Protein AF-A0A4Q9DY62-F1 (afdb_monomer_lite)

Sequence (91 aa):
MKIHKMKGRAWLLSELFYIAMTDKLPNDTIVVRPDMDPAWKQKIQDAFISLGQDPLGKKVIVDIFSHYGYAKSEDEKFDFTRQVLDIMEGE

Secondary structure (DSSP, 8-state):
-PPP------TTTTT------PPP---------TTS-HHHHHHHHHHHHHHHHSHHHHHHHHHHH---------GGGGHHHHHHHHHHHT-

Radius of gyration: 21.39 Å; chains: 1; bounding box: 34×67×37 Å

pLDDT: mean 87.13, std 16.69, range [35.62, 98.12]

Structure (mmCIF, N/CA/C/O backbone):
data_AF-A0A4Q9DY62-F1
#
_entry.id   AF-A0A4Q9DY62-F1
#
loop_
_atom_site.group_PDB
_atom_site.id
_atom_site.type_symbol
_atom_site.label_atom_id
_atom_site.label_alt_id
_atom_site.label_comp_id
_atom_site.label_asym_id
_atom_site.label_entity_id
_atom_site.label_seq_id
_atom_site.pdbx_PDB_ins_code
_atom_site.Cartn_x
_atom_site.Cartn_y
_atom_site.Cartn_z
_atom_site.occupancy
_atom_site.B_iso_or_equiv
_atom_site.auth_seq_id
_atom_site.auth_comp_id
_atom_site.auth_asym_id
_atom_site.auth_atom_id
_atom_site.pdbx_PDB_model_num
ATOM 1 N N . MET A 1 1 ? 10.356 55.008 14.458 1.00 35.62 1 MET A N 1
ATOM 2 C CA . MET A 1 1 ? 11.313 53.990 13.969 1.00 35.62 1 MET A CA 1
ATOM 3 C C . MET A 1 1 ? 10.618 53.175 12.883 1.00 35.62 1 MET A C 1
ATOM 5 O O . MET A 1 1 ? 9.554 52.636 13.149 1.00 35.62 1 MET A O 1
ATOM 9 N N . LYS A 1 2 ? 11.121 53.202 11.640 1.00 38.38 2 LYS A N 1
ATOM 10 C CA . LYS A 1 2 ? 10.481 52.556 10.478 1.00 38.38 2 LYS A CA 1
ATOM 11 C C . LYS A 1 2 ? 10.655 51.036 10.562 1.00 38.38 2 LYS A C 1
ATOM 13 O O . LYS A 1 2 ? 11.784 50.547 10.593 1.00 38.38 2 LYS A O 1
ATOM 18 N N . ILE A 1 3 ? 9.535 50.319 10.592 1.00 40.31 3 ILE A N 1
ATOM 19 C CA . ILE A 1 3 ? 9.484 48.858 10.671 1.00 40.31 3 ILE A CA 1
ATOM 20 C C . ILE A 1 3 ? 10.005 48.296 9.343 1.00 40.31 3 ILE A C 1
ATOM 22 O O . ILE A 1 3 ? 9.458 48.570 8.275 1.00 40.31 3 ILE A O 1
ATOM 26 N N . HIS A 1 4 ? 11.123 47.581 9.416 1.00 40.50 4 HIS A N 1
ATOM 27 C CA . HIS A 1 4 ? 11.758 46.923 8.282 1.00 40.50 4 HIS A CA 1
ATOM 28 C C . HIS A 1 4 ? 10.975 45.665 7.883 1.00 40.50 4 HIS A C 1
ATOM 30 O O . HIS A 1 4 ? 10.441 44.953 8.731 1.00 40.50 4 HIS A O 1
ATOM 36 N N . LYS A 1 5 ? 10.928 45.401 6.572 1.00 44.34 5 LYS A N 1
ATOM 37 C CA . LYS A 1 5 ? 10.317 44.224 5.939 1.00 44.34 5 LYS A CA 1
ATOM 38 C C . LYS A 1 5 ? 10.706 42.925 6.665 1.00 44.34 5 LYS A C 1
ATOM 40 O O . LYS A 1 5 ? 11.890 42.620 6.797 1.00 44.34 5 LYS A O 1
ATOM 45 N N . MET A 1 6 ? 9.701 42.160 7.094 1.00 42.22 6 MET A N 1
ATOM 46 C CA . MET A 1 6 ? 9.864 40.891 7.808 1.00 42.22 6 MET A CA 1
ATOM 47 C C . MET A 1 6 ? 10.494 39.814 6.910 1.00 42.22 6 MET A C 1
ATOM 49 O O . MET A 1 6 ? 9.875 39.353 5.952 1.00 42.22 6 MET A O 1
ATOM 53 N N . LYS A 1 7 ? 11.714 39.392 7.255 1.00 49.66 7 LYS A N 1
ATOM 54 C CA . LYS A 1 7 ? 12.307 38.113 6.843 1.00 49.66 7 LYS A CA 1
ATOM 55 C C . LYS A 1 7 ? 11.799 37.006 7.783 1.00 49.66 7 LYS A C 1
ATOM 57 O O . LYS A 1 7 ? 11.816 37.203 8.989 1.00 49.66 7 LYS A O 1
ATOM 62 N N . GLY A 1 8 ? 11.377 35.873 7.212 1.00 53.62 8 GLY A N 1
ATOM 63 C CA . GLY A 1 8 ? 11.360 34.521 7.803 1.00 53.62 8 GLY A CA 1
ATOM 64 C C . GLY A 1 8 ? 10.834 34.341 9.236 1.00 53.62 8 GLY A C 1
ATOM 65 O O . GLY A 1 8 ? 11.556 34.553 10.204 1.00 53.62 8 GLY A O 1
ATOM 66 N N . ARG A 1 9 ? 9.613 33.810 9.379 1.00 54.12 9 ARG A N 1
ATOM 67 C CA . ARG A 1 9 ? 9.015 33.397 10.666 1.00 54.12 9 ARG A CA 1
ATOM 68 C C . ARG A 1 9 ? 9.585 32.059 11.189 1.00 54.12 9 ARG A C 1
ATOM 70 O O . ARG A 1 9 ? 8.825 31.148 11.485 1.00 54.12 9 ARG A O 1
ATOM 77 N N . ALA A 1 10 ? 10.907 31.910 11.269 1.00 57.62 10 ALA A N 1
ATOM 78 C CA . ALA A 1 10 ? 11.538 30.681 11.775 1.00 57.62 10 ALA A CA 1
ATOM 79 C C . ALA A 1 10 ? 11.431 30.536 13.310 1.00 57.62 10 ALA A C 1
ATOM 81 O O . ALA A 1 10 ? 11.365 29.426 13.823 1.00 57.62 10 ALA A O 1
ATOM 82 N N . TRP A 1 11 ? 11.352 31.652 14.041 1.00 59.41 11 TRP A N 1
ATOM 83 C CA . TRP A 1 11 ? 11.286 31.678 15.511 1.00 59.41 11 TRP A CA 1
ATOM 84 C C . TRP A 1 11 ? 9.947 31.185 16.089 1.00 59.41 11 TRP A C 1
ATOM 86 O O . TRP A 1 11 ? 9.888 30.749 17.229 1.00 59.41 11 TRP A O 1
ATOM 96 N N . LEU A 1 12 ? 8.868 31.195 15.299 1.00 59.91 12 LEU A N 1
ATOM 97 C CA . LEU A 1 12 ? 7.568 30.656 15.724 1.00 59.91 12 LEU A CA 1
ATOM 98 C C . LEU A 1 12 ? 7.596 29.132 15.922 1.00 59.91 12 LEU A C 1
ATOM 100 O O . LEU A 1 12 ? 6.787 28.601 16.671 1.00 59.91 12 LEU A O 1
ATOM 104 N N . LEU A 1 13 ? 8.520 28.430 15.259 1.00 67.88 13 LEU A N 1
ATOM 105 C CA . LEU A 1 13 ? 8.683 26.982 15.398 1.00 67.88 13 LEU A CA 1
ATOM 106 C C . LEU A 1 13 ? 9.688 26.598 16.493 1.00 67.88 13 LEU A C 1
ATOM 108 O O . LEU A 1 13 ? 9.675 25.451 16.926 1.00 67.88 13 LEU A O 1
ATOM 112 N N . SER A 1 14 ? 10.539 27.521 16.967 1.00 73.81 14 SER A N 1
ATOM 113 C CA . SER A 1 14 ? 11.505 27.224 18.041 1.00 73.81 14 SER A CA 1
ATOM 114 C C . SER A 1 14 ? 10.867 27.099 19.426 1.00 73.81 14 SER A C 1
ATOM 116 O O . SER A 1 14 ? 11.520 26.619 20.345 1.00 73.81 14 SER A O 1
ATOM 118 N N . GLU A 1 15 ? 9.608 27.516 19.572 1.00 79.62 15 GLU A N 1
ATOM 119 C CA . GLU A 1 15 ? 8.827 27.386 20.810 1.00 79.62 15 GLU A CA 1
ATOM 120 C C . GLU A 1 15 ? 7.819 26.219 20.759 1.00 79.62 15 GLU A C 1
ATOM 122 O O . GLU A 1 15 ? 7.053 26.018 21.699 1.00 79.62 15 GLU A O 1
ATOM 127 N N . LEU A 1 16 ? 7.805 25.432 19.674 1.00 85.75 16 LEU A N 1
ATOM 128 C CA . LEU A 1 16 ? 6.902 24.293 19.520 1.00 85.75 16 LEU A CA 1
ATOM 129 C C . LEU A 1 16 ? 7.499 23.036 20.168 1.00 85.75 16 LEU A C 1
ATOM 131 O O . LEU A 1 16 ? 8.617 22.633 19.848 1.00 85.75 16 LEU A O 1
ATOM 135 N N . PHE A 1 17 ? 6.721 22.370 21.019 1.00 85.88 17 PHE A N 1
ATOM 136 C CA . PHE A 1 17 ? 7.059 21.063 21.581 1.00 85.88 17 PHE A CA 1
ATOM 137 C C . PHE A 1 17 ? 5.922 20.061 21.350 1.00 85.88 17 PHE A C 1
ATOM 139 O O . PHE A 1 17 ? 4.743 20.413 21.379 1.00 85.88 17 PHE A O 1
ATOM 146 N N . TYR A 1 18 ? 6.283 18.801 21.104 1.00 89.38 18 TYR A N 1
ATOM 147 C CA . TYR A 1 18 ? 5.326 17.701 20.991 1.00 89.38 18 TYR A CA 1
ATOM 148 C C . TYR A 1 18 ? 4.798 17.341 22.383 1.00 89.38 18 TYR A C 1
ATOM 150 O O . TYR A 1 18 ? 5.587 17.148 23.306 1.00 89.38 18 TYR A O 1
ATOM 158 N N . ILE A 1 19 ? 3.477 17.236 22.535 1.00 94.19 19 ILE A N 1
ATOM 159 C CA . ILE A 1 19 ? 2.846 16.825 23.802 1.00 94.19 19 ILE A CA 1
ATOM 160 C C . ILE A 1 19 ? 2.683 15.301 23.850 1.00 94.19 19 ILE A C 1
ATOM 162 O O . ILE A 1 19 ? 2.926 14.679 24.879 1.00 94.19 19 ILE A O 1
ATOM 166 N N . ALA A 1 20 ? 2.291 14.702 22.727 1.00 94.50 20 ALA A N 1
ATOM 167 C CA . ALA A 1 20 ? 2.137 13.265 22.558 1.00 94.50 20 ALA A CA 1
ATOM 168 C C . ALA A 1 20 ? 2.168 12.910 21.064 1.00 94.50 20 ALA A C 1
ATOM 170 O O . ALA A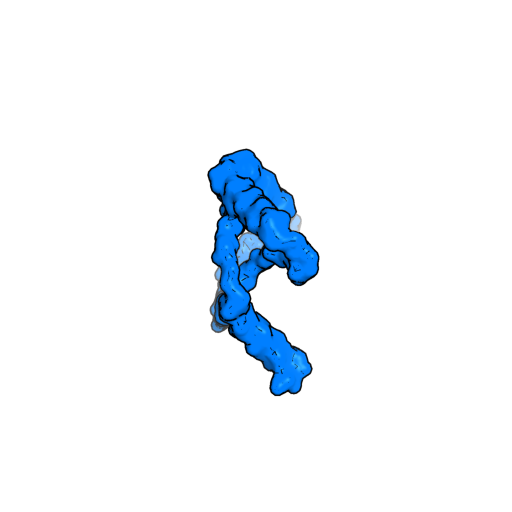 1 20 ? 1.996 13.780 20.208 1.00 94.50 20 ALA A O 1
ATOM 171 N N . MET A 1 21 ? 2.362 11.626 20.773 1.00 94.81 21 MET A N 1
ATOM 172 C CA . MET A 1 21 ? 2.194 11.033 19.447 1.00 94.81 21 MET A CA 1
ATOM 173 C C . MET A 1 21 ? 1.163 9.915 19.563 1.00 94.81 21 MET A C 1
ATOM 175 O O . MET A 1 21 ? 1.092 9.254 20.598 1.00 94.81 21 MET A O 1
ATOM 179 N N . THR A 1 22 ? 0.371 9.713 18.517 1.00 91.69 22 THR A N 1
ATOM 180 C CA . THR A 1 22 ? -0.542 8.572 18.448 1.00 91.69 22 THR A CA 1
ATOM 181 C C . THR A 1 22 ? 0.228 7.293 18.146 1.00 91.69 22 THR A C 1
ATOM 183 O O . THR A 1 22 ? 1.355 7.329 17.636 1.00 91.69 22 THR A O 1
ATOM 186 N N . ASP A 1 23 ? -0.415 6.156 18.396 1.00 92.00 23 ASP A N 1
ATOM 187 C CA . ASP A 1 23 ? 0.048 4.887 17.854 1.00 92.00 23 ASP A CA 1
ATOM 188 C C . ASP A 1 23 ? 0.070 4.923 16.321 1.00 92.00 23 ASP A C 1
ATOM 190 O O . ASP A 1 23 ? -0.615 5.721 15.667 1.00 92.00 23 ASP A O 1
ATOM 194 N N . LYS A 1 24 ? 0.915 4.072 15.737 1.00 90.94 24 LYS A N 1
ATOM 195 C CA . LYS A 1 24 ? 1.066 3.986 14.285 1.00 90.94 24 LYS A CA 1
ATOM 196 C C . LYS A 1 24 ? -0.092 3.202 13.681 1.00 90.94 24 LYS A C 1
ATOM 198 O O . LYS A 1 24 ? -0.431 2.127 14.164 1.00 90.94 24 LYS A O 1
ATOM 203 N N . LEU A 1 25 ? -0.588 3.694 12.553 1.00 91.12 25 LEU A N 1
ATOM 204 C CA . LEU A 1 25 ? -1.449 2.951 11.640 1.00 91.12 25 LEU A CA 1
ATOM 205 C C . LEU A 1 25 ? -0.677 2.627 10.353 1.00 91.12 25 LEU A C 1
ATOM 207 O O . LEU A 1 25 ? 0.296 3.325 10.033 1.00 91.12 25 LEU A O 1
ATOM 211 N N . PRO A 1 26 ? -1.066 1.569 9.619 1.00 91.12 26 PRO A N 1
ATOM 212 C CA . PRO A 1 26 ? -0.587 1.367 8.260 1.00 91.12 26 PRO A CA 1
ATOM 213 C C . PRO A 1 26 ? -0.814 2.626 7.415 1.00 91.12 26 PRO A C 1
ATOM 215 O O . PRO A 1 26 ? -1.826 3.307 7.560 1.00 91.12 26 PRO A O 1
ATOM 218 N N . ASN A 1 27 ? 0.144 2.933 6.541 1.00 91.00 27 ASN A N 1
ATOM 219 C CA . ASN A 1 27 ? -0.006 4.025 5.581 1.00 91.00 27 ASN A CA 1
ATOM 220 C C . ASN A 1 27 ? -0.956 3.617 4.435 1.00 91.00 27 ASN A C 1
ATOM 222 O O . ASN A 1 27 ? -1.416 2.473 4.385 1.00 91.00 27 ASN A O 1
ATOM 226 N N . ASP A 1 28 ? -1.198 4.538 3.503 1.00 90.56 28 ASP A N 1
ATOM 227 C CA . ASP A 1 28 ? -2.096 4.364 2.358 1.00 90.56 28 ASP A CA 1
ATOM 228 C C . ASP A 1 28 ? -1.937 3.020 1.629 1.00 90.56 28 ASP A C 1
ATOM 230 O O . ASP A 1 28 ? -0.832 2.518 1.387 1.00 90.56 28 ASP A O 1
ATOM 234 N N . THR A 1 29 ? -3.077 2.448 1.233 1.00 91.31 29 THR A N 1
ATOM 235 C CA . THR A 1 29 ? -3.152 1.168 0.523 1.00 91.31 29 THR A CA 1
ATOM 236 C C . THR A 1 29 ? -3.582 1.333 -0.924 1.00 91.31 29 THR A C 1
ATOM 238 O O . THR A 1 29 ? -4.326 2.241 -1.288 1.00 91.31 29 THR A O 1
ATOM 241 N N . ILE A 1 30 ? -3.151 0.387 -1.758 1.00 92.25 30 ILE A N 1
ATOM 242 C CA . ILE A 1 30 ? -3.748 0.157 -3.071 1.00 92.25 30 ILE A CA 1
ATOM 243 C C . ILE A 1 30 ? -4.702 -1.019 -2.923 1.00 92.25 30 ILE A C 1
ATOM 245 O O . ILE A 1 30 ? -4.272 -2.155 -2.719 1.00 92.25 30 ILE A O 1
ATOM 249 N N . VAL A 1 31 ? -5.995 -0.741 -3.046 1.00 93.25 31 VAL A N 1
ATOM 250 C CA . VAL A 1 31 ? -7.051 -1.753 -3.019 1.00 93.25 31 VAL A CA 1
ATOM 251 C C . VAL A 1 31 ? -7.658 -1.917 -4.405 1.00 93.25 31 VAL A C 1
ATOM 253 O O . VAL A 1 31 ? -7.825 -0.964 -5.165 1.00 93.25 31 VAL A O 1
ATOM 256 N N . VAL A 1 32 ? -7.980 -3.158 -4.746 1.00 95.12 32 VAL A N 1
ATOM 257 C CA . VAL A 1 32 ? -8.659 -3.524 -5.990 1.00 95.12 32 VAL A CA 1
ATOM 258 C C . VAL A 1 32 ? -10.039 -4.070 -5.663 1.00 95.12 32 VAL A C 1
ATOM 260 O O . VAL A 1 32 ? -10.298 -4.502 -4.541 1.00 95.12 32 VAL A O 1
ATOM 263 N N . ARG A 1 33 ? -10.938 -4.072 -6.649 1.00 96.69 33 ARG A N 1
ATOM 264 C CA . ARG A 1 33 ? -12.288 -4.608 -6.457 1.00 96.69 33 ARG A CA 1
ATOM 265 C C . ARG A 1 33 ? -12.258 -6.064 -5.961 1.00 96.69 33 ARG A C 1
ATOM 267 O O . ARG A 1 33 ? -11.440 -6.855 -6.449 1.00 96.69 33 ARG A O 1
ATOM 274 N N . PRO A 1 34 ? -13.180 -6.454 -5.062 1.00 94.94 34 PRO A N 1
ATOM 275 C CA . PRO A 1 34 ? -13.220 -7.811 -4.521 1.00 94.94 34 PRO A CA 1
ATOM 276 C C . PRO A 1 34 ? -13.479 -8.865 -5.605 1.00 94.94 34 PRO A C 1
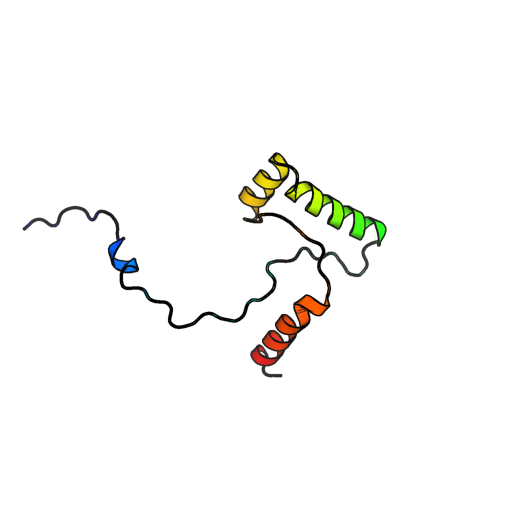ATOM 278 O O . PRO A 1 34 ? -12.897 -9.947 -5.549 1.00 94.94 34 PRO A O 1
ATOM 281 N N . ASP A 1 35 ? -14.258 -8.525 -6.633 1.00 97.25 35 ASP A N 1
ATOM 282 C CA . ASP A 1 35 ? -14.631 -9.398 -7.752 1.00 97.25 35 ASP A CA 1
ATOM 283 C C . ASP A 1 35 ? -13.642 -9.382 -8.934 1.00 97.25 35 ASP A C 1
ATOM 285 O O . ASP A 1 35 ? -13.910 -9.977 -9.975 1.00 97.25 35 ASP A O 1
ATOM 289 N N . MET A 1 36 ? -12.488 -8.720 -8.795 1.00 97.75 36 MET A N 1
ATOM 290 C CA . MET A 1 36 ? -11.451 -8.729 -9.829 1.00 97.75 36 MET A CA 1
ATOM 291 C C . MET A 1 36 ? -10.844 -10.130 -10.001 1.00 97.75 36 MET A C 1
ATOM 293 O O . MET A 1 36 ? -10.578 -10.833 -9.023 1.00 97.75 36 MET A O 1
ATOM 297 N N . ASP A 1 37 ? -10.567 -10.498 -11.253 1.00 98.06 37 ASP A N 1
ATOM 298 C CA . ASP A 1 37 ? -9.872 -11.737 -11.603 1.00 98.06 3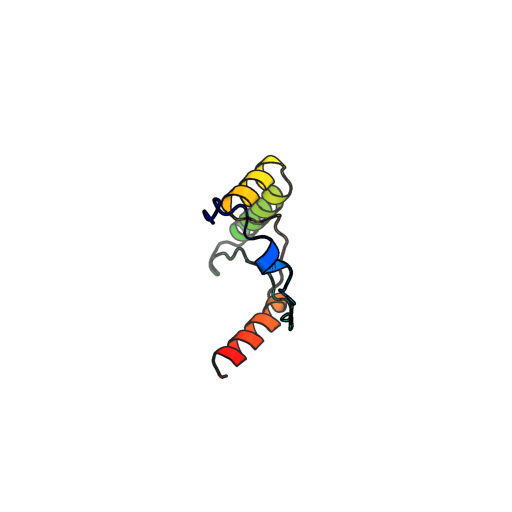7 ASP A CA 1
ATOM 299 C C . ASP A 1 37 ? -8.547 -11.890 -10.816 1.00 98.06 37 ASP A C 1
ATOM 301 O O . ASP A 1 37 ? -7.755 -10.940 -10.763 1.00 98.06 37 ASP A O 1
ATOM 305 N N . PRO A 1 38 ? -8.269 -13.064 -10.212 1.00 97.38 38 PRO A N 1
ATOM 306 C CA . PRO A 1 38 ? -7.075 -13.264 -9.392 1.00 97.38 38 PRO A CA 1
ATOM 307 C C . PRO A 1 38 ? -5.757 -12.996 -10.125 1.00 97.38 38 PRO A C 1
ATOM 309 O O . PRO A 1 38 ? -4.828 -12.448 -9.528 1.00 97.38 38 PRO A O 1
ATOM 312 N N . ALA A 1 39 ? -5.666 -13.328 -11.417 1.00 98.06 39 ALA A N 1
ATOM 313 C CA . ALA A 1 39 ? -4.452 -13.076 -12.185 1.00 98.06 39 ALA A CA 1
ATOM 314 C C . ALA A 1 39 ? -4.247 -11.573 -12.418 1.00 98.06 39 ALA A C 1
ATOM 316 O O . ALA A 1 39 ? -3.114 -11.092 -12.383 1.00 98.06 39 ALA A O 1
ATOM 317 N N . TRP A 1 40 ? -5.323 -10.806 -12.593 1.00 98.12 40 TRP A N 1
ATOM 318 C CA . TRP A 1 40 ? -5.248 -9.345 -12.639 1.00 98.12 40 TRP A CA 1
ATOM 319 C C . TRP A 1 40 ? -4.867 -8.716 -11.298 1.00 98.12 40 TRP A C 1
ATOM 321 O O . TRP A 1 40 ? -4.034 -7.807 -11.293 1.00 98.12 40 TRP A O 1
ATOM 331 N N . LYS A 1 41 ? -5.381 -9.228 -10.171 1.00 97.06 41 LYS A N 1
ATOM 332 C CA . LYS A 1 41 ? -4.955 -8.777 -8.832 1.00 97.06 41 LYS A CA 1
ATOM 333 C C . LYS A 1 41 ? -3.440 -8.930 -8.657 1.00 97.06 41 LYS A C 1
ATOM 335 O O . LYS A 1 41 ? -2.772 -7.980 -8.250 1.00 97.06 41 LYS A O 1
ATOM 340 N N . GLN A 1 42 ? -2.895 -10.088 -9.040 1.00 97.19 42 GLN A N 1
ATOM 341 C CA . GLN A 1 42 ? -1.456 -10.351 -8.962 1.00 97.19 42 GLN A CA 1
ATOM 342 C C . GLN A 1 42 ? -0.650 -9.432 -9.891 1.00 97.19 42 GLN A C 1
ATOM 344 O O . GLN A 1 42 ? 0.315 -8.817 -9.448 1.00 97.19 42 GLN A O 1
ATOM 349 N N . LYS A 1 43 ? -1.082 -9.256 -11.149 1.00 98.12 43 LYS A N 1
ATOM 350 C CA . LYS A 1 43 ? -0.409 -8.363 -12.112 1.00 98.12 43 LYS A CA 1
ATOM 351 C C . LYS A 1 43 ? -0.324 -6.919 -11.621 1.00 98.12 43 LYS A C 1
ATOM 353 O O . LYS A 1 43 ? 0.714 -6.288 -11.789 1.00 98.12 43 LYS A O 1
ATOM 358 N N . ILE A 1 44 ? -1.399 -6.393 -11.031 1.00 97.50 44 ILE A N 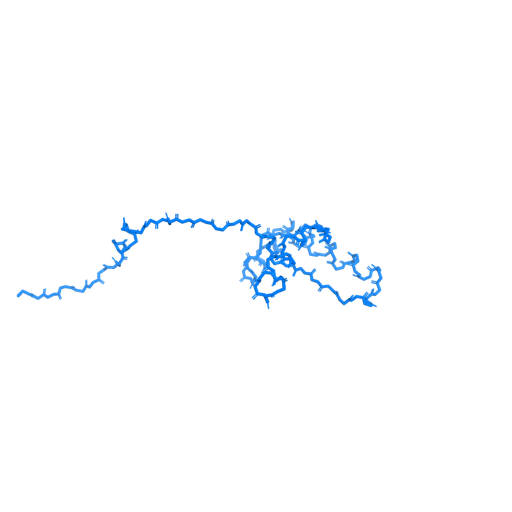1
ATOM 359 C CA . ILE A 1 44 ? -1.416 -5.029 -10.486 1.00 97.50 44 ILE A CA 1
ATOM 360 C C . ILE A 1 44 ? -0.463 -4.926 -9.293 1.00 97.50 44 ILE A C 1
ATOM 362 O O . ILE A 1 44 ? 0.351 -4.004 -9.251 1.00 97.50 44 ILE A O 1
ATOM 366 N N . GLN A 1 45 ? -0.519 -5.882 -8.359 1.00 97.00 45 GLN A N 1
ATOM 367 C CA . GLN A 1 45 ? 0.384 -5.916 -7.206 1.00 97.00 45 GLN A CA 1
ATOM 368 C C . GLN A 1 45 ? 1.854 -5.910 -7.648 1.00 97.00 45 GLN A C 1
ATOM 370 O O . GLN A 1 45 ? 2.635 -5.083 -7.176 1.00 97.00 45 GLN A O 1
ATOM 375 N N . ASP A 1 46 ? 2.217 -6.800 -8.570 1.00 97.69 46 ASP A N 1
ATOM 376 C CA . ASP A 1 46 ? 3.592 -6.922 -9.052 1.00 97.69 46 ASP A CA 1
ATOM 377 C C . ASP A 1 46 ? 4.037 -5.656 -9.792 1.00 97.69 46 ASP A C 1
ATOM 379 O O . ASP A 1 46 ? 5.135 -5.163 -9.544 1.00 97.69 46 ASP A O 1
ATOM 383 N N . ALA A 1 47 ? 3.166 -5.063 -10.619 1.00 96.94 47 ALA A N 1
ATOM 384 C CA . ALA A 1 47 ? 3.464 -3.822 -11.329 1.00 96.94 47 ALA A CA 1
ATOM 385 C C . ALA A 1 47 ? 3.813 -2.673 -10.370 1.00 96.94 47 ALA A C 1
ATOM 387 O O . ALA A 1 47 ? 4.832 -2.009 -10.567 1.00 96.94 47 ALA A O 1
ATOM 388 N N . PHE A 1 48 ? 3.020 -2.451 -9.315 1.00 96.31 48 PHE A N 1
ATOM 389 C CA . PHE A 1 48 ? 3.298 -1.395 -8.334 1.00 96.31 48 PHE A CA 1
ATOM 390 C C . PHE A 1 48 ? 4.578 -1.660 -7.536 1.00 96.31 48 PHE A C 1
ATOM 392 O O . PHE A 1 48 ? 5.373 -0.741 -7.333 1.00 96.31 48 PHE A O 1
ATOM 399 N N . ILE A 1 49 ? 4.831 -2.908 -7.133 1.00 96.88 49 ILE A N 1
ATOM 400 C CA . ILE A 1 49 ? 6.083 -3.270 -6.453 1.00 96.88 49 ILE A CA 1
ATOM 401 C C . ILE A 1 49 ? 7.286 -2.994 -7.367 1.00 96.88 49 ILE A C 1
ATOM 403 O O . ILE A 1 49 ? 8.245 -2.357 -6.929 1.00 96.88 49 ILE A O 1
ATOM 407 N N . SER A 1 50 ? 7.222 -3.394 -8.641 1.00 96.88 50 SER A N 1
ATOM 408 C CA . SER A 1 50 ? 8.282 -3.125 -9.620 1.00 96.88 50 SER A CA 1
ATOM 409 C C . SER A 1 50 ? 8.478 -1.628 -9.883 1.00 96.88 50 SER A C 1
ATOM 411 O O . SER A 1 50 ? 9.616 -1.168 -9.933 1.00 96.88 50 SER A O 1
ATOM 413 N N . LEU A 1 51 ? 7.398 -0.841 -9.970 1.00 95.69 51 LEU A N 1
ATOM 414 C CA . LEU A 1 51 ? 7.454 0.624 -10.093 1.00 95.69 51 LEU A CA 1
ATOM 415 C C . LEU A 1 51 ? 8.229 1.276 -8.940 1.00 95.69 51 LEU A C 1
ATOM 417 O O . LEU A 1 51 ? 8.983 2.216 -9.167 1.00 95.69 51 LEU A O 1
ATOM 421 N N . GLY A 1 52 ? 8.071 0.777 -7.711 1.00 95.25 52 GLY A N 1
ATOM 422 C CA . GLY A 1 52 ? 8.806 1.283 -6.547 1.00 95.25 52 GLY A CA 1
ATOM 423 C C . GLY A 1 52 ? 10.295 0.915 -6.523 1.00 95.25 52 GLY A C 1
ATOM 424 O O . GLY A 1 52 ? 11.064 1.537 -5.788 1.00 95.25 52 GLY A O 1
ATOM 425 N N . GLN A 1 53 ? 10.701 -0.086 -7.308 1.00 96.12 53 GLN A N 1
ATOM 426 C CA . GLN A 1 53 ? 12.082 -0.569 -7.413 1.00 96.12 53 GLN A CA 1
ATOM 427 C C . GLN A 1 53 ? 12.831 0.043 -8.606 1.00 96.12 53 GLN A C 1
ATOM 429 O O . GLN A 1 53 ? 14.056 0.154 -8.564 1.00 96.12 53 GLN A O 1
ATOM 434 N N . ASP A 1 54 ? 12.112 0.467 -9.647 1.00 97.25 54 ASP A N 1
ATOM 435 C CA . ASP A 1 54 ? 12.677 1.168 -10.799 1.00 97.25 54 ASP A CA 1
ATOM 436 C C . ASP A 1 54 ? 12.982 2.647 -10.472 1.00 97.25 54 ASP A C 1
ATOM 438 O O . ASP A 1 54 ? 12.111 3.339 -9.947 1.00 97.25 54 ASP A O 1
ATOM 442 N N . PRO A 1 55 ? 14.174 3.194 -10.784 1.00 97.38 55 PRO A N 1
ATOM 443 C CA . PRO A 1 55 ? 14.508 4.585 -10.464 1.00 97.38 55 PRO A CA 1
ATOM 444 C C . PRO A 1 55 ? 13.576 5.633 -11.089 1.00 97.38 55 PRO A C 1
ATOM 446 O O . PRO A 1 55 ? 13.259 6.634 -10.438 1.00 97.38 55 PRO A O 1
ATOM 449 N N . LEU A 1 56 ? 13.129 5.427 -12.334 1.00 97.00 56 LEU A N 1
ATOM 450 C CA . LEU A 1 56 ? 12.202 6.347 -12.999 1.00 97.00 56 LEU A CA 1
ATOM 451 C C . LEU A 1 56 ? 10.787 6.177 -12.441 1.00 97.00 56 LEU A C 1
ATOM 453 O O . LEU A 1 56 ? 10.136 7.174 -12.125 1.00 97.00 56 LEU A O 1
ATOM 457 N N . GLY A 1 57 ? 10.344 4.934 -12.244 1.00 96.62 57 GLY A N 1
ATOM 458 C CA . GLY A 1 57 ? 9.087 4.597 -11.580 1.00 96.62 57 GLY A CA 1
ATOM 459 C C . GLY A 1 57 ? 8.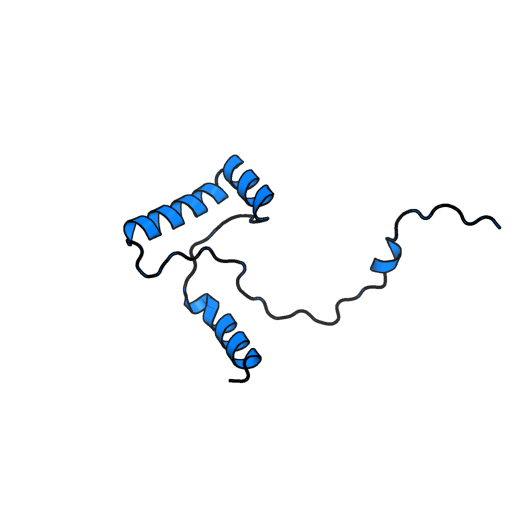989 5.219 -10.190 1.00 96.62 57 GLY A C 1
ATOM 460 O O . GLY A 1 57 ? 8.006 5.897 -9.890 1.00 96.62 57 GLY A O 1
ATOM 461 N N . LYS A 1 58 ? 10.051 5.104 -9.385 1.00 97.00 58 LYS A N 1
ATOM 462 C CA . LYS A 1 58 ? 10.160 5.704 -8.053 1.00 97.00 58 LYS A CA 1
ATOM 463 C C . LYS A 1 58 ? 10.021 7.221 -8.102 1.00 97.00 58 LYS A C 1
ATOM 465 O O . LYS A 1 58 ? 9.292 7.786 -7.293 1.00 97.00 58 LYS A O 1
ATOM 470 N N . LYS A 1 59 ? 10.675 7.884 -9.061 1.00 97.69 59 LYS A N 1
ATOM 471 C CA . LYS A 1 59 ? 10.530 9.333 -9.250 1.00 97.69 59 LYS A CA 1
ATOM 472 C C . LYS A 1 59 ? 9.072 9.708 -9.531 1.00 97.69 59 LYS A C 1
ATOM 474 O O . LYS A 1 59 ? 8.555 10.617 -8.899 1.00 97.69 59 LYS A O 1
ATOM 479 N N . VAL A 1 60 ? 8.399 8.982 -10.426 1.00 96.25 60 VAL A N 1
ATOM 480 C CA . VAL A 1 60 ? 6.991 9.236 -10.769 1.00 96.25 60 VAL A CA 1
ATOM 481 C C . VAL A 1 60 ? 6.074 9.074 -9.554 1.00 96.25 60 VAL A C 1
ATOM 483 O O . VAL A 1 60 ? 5.254 9.951 -9.293 1.00 96.25 60 VAL A O 1
ATOM 486 N N . ILE A 1 61 ? 6.205 7.988 -8.786 1.00 95.56 61 ILE A N 1
ATOM 487 C CA . ILE A 1 61 ? 5.322 7.756 -7.628 1.00 95.56 61 ILE A CA 1
ATOM 488 C C . ILE A 1 61 ? 5.600 8.722 -6.466 1.00 95.56 61 ILE A C 1
ATOM 490 O O . ILE A 1 61 ? 4.661 9.092 -5.763 1.00 95.56 61 ILE A O 1
ATOM 494 N N . VAL A 1 62 ? 6.845 9.183 -6.294 1.00 96.38 62 VAL A N 1
ATOM 495 C CA . VAL A 1 62 ? 7.181 10.235 -5.323 1.00 96.38 62 VAL A CA 1
ATOM 496 C C . VAL A 1 62 ? 6.592 11.572 -5.772 1.00 96.38 62 VAL A C 1
ATOM 498 O O . VAL A 1 62 ? 5.932 12.236 -4.981 1.00 96.38 62 VAL A O 1
ATOM 501 N N . ASP A 1 63 ? 6.776 11.948 -7.038 1.00 97.25 63 ASP A N 1
ATOM 502 C CA . ASP A 1 63 ? 6.333 13.248 -7.553 1.00 97.25 63 ASP A CA 1
ATOM 503 C C . ASP A 1 63 ? 4.802 13.390 -7.579 1.00 97.25 63 ASP A C 1
ATOM 505 O O . ASP A 1 63 ? 4.285 14.485 -7.370 1.00 97.25 63 ASP A O 1
ATOM 509 N N . ILE A 1 64 ? 4.074 12.301 -7.854 1.00 94.62 64 ILE A N 1
ATOM 510 C CA . ILE A 1 64 ? 2.610 12.328 -7.996 1.00 94.62 64 ILE A CA 1
ATOM 511 C C . ILE A 1 64 ? 1.903 12.015 -6.674 1.00 94.62 64 ILE A C 1
ATOM 513 O O . ILE A 1 64 ? 0.930 12.683 -6.331 1.00 94.62 64 ILE A O 1
ATOM 517 N N . PHE A 1 65 ? 2.372 11.004 -5.938 1.00 92.12 65 PHE A N 1
ATOM 518 C CA . PHE A 1 65 ? 1.668 10.462 -4.769 1.00 92.12 65 PHE A CA 1
ATOM 519 C C . PHE A 1 65 ? 2.443 10.623 -3.460 1.00 92.12 65 PHE A C 1
ATOM 521 O O . PHE A 1 65 ? 1.944 10.244 -2.410 1.00 92.12 65 PHE A O 1
ATOM 528 N N . SER A 1 66 ? 3.670 11.161 -3.484 1.00 94.69 66 SER A N 1
ATOM 529 C CA . SER A 1 66 ? 4.566 11.176 -2.313 1.00 94.69 66 SER A CA 1
ATOM 530 C C . SER A 1 66 ? 4.842 9.778 -1.730 1.00 94.69 66 SER A C 1
ATOM 532 O O . SER A 1 66 ? 5.239 9.642 -0.572 1.00 94.69 66 SER A O 1
ATOM 534 N N . HIS A 1 67 ? 4.662 8.726 -2.535 1.00 94.81 67 HIS A N 1
ATOM 535 C CA . HIS A 1 67 ? 4.921 7.344 -2.143 1.00 94.81 67 HIS A CA 1
ATOM 536 C C . HIS A 1 67 ? 6.373 6.965 -2.426 1.00 94.81 67 HIS A C 1
ATOM 538 O O . HIS A 1 67 ? 6.903 7.257 -3.493 1.00 94.81 67 HIS A O 1
ATOM 544 N N . TYR A 1 68 ? 7.007 6.246 -1.499 1.00 94.00 68 TYR A N 1
ATOM 545 C CA . TYR A 1 68 ? 8.418 5.846 -1.622 1.00 94.00 68 TYR A CA 1
ATOM 546 C C . TYR A 1 68 ? 8.625 4.387 -2.040 1.00 94.00 68 TYR A C 1
ATOM 548 O O . TYR A 1 68 ? 9.765 3.975 -2.274 1.00 94.00 68 TYR A O 1
ATOM 556 N N . GLY A 1 69 ? 7.544 3.614 -2.129 1.00 94.56 69 GLY A N 1
ATOM 557 C CA . GLY A 1 69 ? 7.556 2.209 -2.511 1.00 94.56 69 GLY A CA 1
ATOM 558 C C . GLY A 1 69 ? 6.292 1.490 -2.055 1.00 94.56 69 GLY A C 1
ATOM 559 O O . GLY A 1 69 ? 5.471 2.054 -1.335 1.00 94.56 69 GLY A O 1
ATOM 560 N N . TYR A 1 70 ? 6.167 0.232 -2.472 1.00 95.94 70 TYR A N 1
ATOM 561 C CA . TYR A 1 70 ? 5.020 -0.622 -2.179 1.00 95.94 70 TYR A CA 1
ATOM 562 C C . TYR A 1 70 ? 5.498 -1.992 -1.706 1.00 95.94 70 TYR A C 1
ATOM 564 O O . TYR A 1 70 ? 6.524 -2.496 -2.163 1.00 95.94 70 TYR A O 1
ATOM 572 N N . ALA A 1 71 ? 4.741 -2.599 -0.798 1.00 94.19 71 ALA A N 1
ATOM 573 C CA . ALA A 1 71 ? 5.002 -3.931 -0.271 1.00 94.19 71 ALA A CA 1
ATOM 574 C C . ALA A 1 71 ? 3.701 -4.734 -0.219 1.00 94.19 71 ALA A C 1
ATOM 576 O O . ALA A 1 71 ? 2.610 -4.163 -0.170 1.00 94.19 71 ALA A O 1
ATOM 577 N N . LYS A 1 72 ? 3.813 -6.067 -0.212 1.00 94.75 72 LYS A N 1
ATOM 578 C CA . LYS A 1 72 ? 2.651 -6.928 0.030 1.00 94.75 72 LYS A CA 1
ATOM 579 C C . LYS A 1 72 ? 2.134 -6.687 1.453 1.00 94.75 72 LYS A C 1
ATOM 581 O O . LYS A 1 72 ? 2.920 -6.623 2.402 1.00 94.75 72 LYS A O 1
ATOM 586 N N . SER A 1 73 ? 0.818 -6.556 1.582 1.00 92.19 73 SER A N 1
ATOM 587 C CA . SER A 1 73 ? 0.138 -6.444 2.870 1.00 92.19 73 SER A CA 1
ATOM 588 C C . SER A 1 73 ? -0.734 -7.666 3.123 1.00 92.19 73 SER A C 1
ATOM 590 O O . SER A 1 73 ? -1.074 -8.401 2.199 1.00 92.19 73 SER A O 1
ATOM 592 N N . GLU A 1 74 ? -1.070 -7.837 4.391 1.00 92.00 74 GLU A N 1
ATOM 593 C CA . GLU A 1 74 ? -1.995 -8.830 4.925 1.00 92.00 74 GLU A CA 1
ATOM 594 C C . GLU A 1 74 ? -3.173 -8.063 5.535 1.00 92.00 74 GLU A C 1
ATOM 596 O O . GLU A 1 74 ? -3.011 -6.891 5.900 1.00 92.00 74 GLU A O 1
ATOM 601 N N . ASP A 1 75 ? -4.348 -8.684 5.582 1.00 91.06 75 ASP A N 1
ATOM 602 C CA . ASP A 1 75 ? -5.579 -8.031 6.039 1.00 91.06 75 ASP A CA 1
ATOM 603 C C . ASP A 1 75 ? -5.532 -7.752 7.550 1.00 91.06 75 ASP A C 1
ATOM 605 O O . ASP A 1 75 ? -5.914 -6.677 8.004 1.00 91.06 75 ASP A O 1
ATOM 609 N N . GLU A 1 76 ? -4.917 -8.656 8.310 1.00 94.19 76 GLU A N 1
ATOM 610 C CA . GLU A 1 76 ? -4.754 -8.606 9.765 1.00 94.19 76 GLU A CA 1
ATOM 611 C C . GLU A 1 76 ? -3.967 -7.366 10.226 1.00 94.19 76 GLU A C 1
ATOM 613 O O . GLU A 1 76 ? -4.123 -6.880 11.346 1.00 94.19 76 GLU A O 1
ATOM 618 N N . LYS A 1 77 ? -3.146 -6.770 9.347 1.00 92.06 77 LYS A N 1
ATOM 619 C CA . LYS A 1 77 ? -2.438 -5.510 9.645 1.00 92.06 77 LYS A CA 1
ATOM 620 C C . LYS A 1 77 ? -3.391 -4.328 9.845 1.00 92.06 77 LYS A C 1
ATOM 622 O O . LYS A 1 77 ? -2.977 -3.318 10.413 1.00 92.06 77 LYS A O 1
ATOM 627 N N . PHE A 1 78 ? -4.638 -4.445 9.390 1.00 92.75 78 PHE A N 1
ATOM 628 C CA . PHE A 1 78 ? -5.678 -3.429 9.530 1.00 92.75 78 PHE A CA 1
ATOM 629 C C . PHE A 1 78 ? -6.612 -3.684 10.714 1.00 92.75 78 PHE A C 1
ATOM 631 O O . PHE A 1 78 ? -7.461 -2.837 10.978 1.00 92.75 78 PHE A O 1
ATOM 638 N N . ASP A 1 79 ? -6.435 -4.765 11.480 1.00 94.25 79 ASP A N 1
ATOM 639 C CA . ASP A 1 79 ? -7.268 -5.060 12.655 1.00 94.25 79 ASP A CA 1
ATOM 640 C C . ASP A 1 79 ? -7.268 -3.897 13.654 1.00 94.25 79 ASP A C 1
ATOM 642 O O . ASP A 1 79 ? -8.323 -3.462 14.107 1.00 94.25 79 ASP A O 1
ATOM 646 N N . PHE A 1 80 ? -6.093 -3.319 13.929 1.00 93.31 80 PHE A N 1
ATOM 647 C CA . PHE A 1 80 ? -5.982 -2.144 14.797 1.00 93.31 80 PHE A CA 1
ATOM 648 C C . PHE A 1 80 ? -6.662 -0.903 14.193 1.00 93.31 80 PHE A C 1
ATOM 650 O O . PHE A 1 80 ? -7.232 -0.097 14.918 1.00 93.31 80 PHE A O 1
ATOM 657 N N . THR A 1 81 ? -6.662 -0.767 12.862 1.00 93.06 81 THR A N 1
ATOM 658 C CA . THR A 1 81 ? -7.384 0.328 12.188 1.00 93.06 81 THR A CA 1
ATOM 659 C C . THR A 1 81 ? -8.894 0.176 12.354 1.00 93.06 81 THR A C 1
ATOM 661 O O . THR A 1 81 ? -9.566 1.168 12.615 1.00 93.06 81 THR A O 1
ATOM 664 N N . ARG A 1 82 ? -9.421 -1.054 12.259 1.00 94.25 82 ARG A N 1
ATOM 665 C CA . ARG A 1 82 ? -10.845 -1.340 12.495 1.00 94.25 82 ARG A CA 1
ATOM 666 C C . ARG A 1 82 ? -11.233 -1.076 13.949 1.00 94.25 82 ARG A C 1
ATOM 668 O O . ARG A 1 82 ? -12.179 -0.349 14.174 1.00 94.25 82 ARG A O 1
ATOM 675 N N . GLN A 1 83 ? -10.426 -1.516 14.917 1.00 94.31 83 GLN A N 1
ATOM 676 C CA . GLN A 1 83 ? -10.671 -1.217 16.338 1.00 94.31 83 GLN A CA 1
ATOM 677 C C . GLN A 1 83 ? -10.737 0.291 16.621 1.00 94.31 83 GLN A C 1
ATOM 679 O O . GLN A 1 83 ? -11.589 0.746 17.377 1.00 94.31 83 GLN A O 1
ATOM 684 N N . VAL A 1 84 ? -9.835 1.080 16.026 1.00 93.06 84 VAL A N 1
ATOM 685 C CA . VAL A 1 84 ? -9.871 2.544 16.155 1.00 93.06 84 VAL A CA 1
ATOM 686 C C . VAL A 1 84 ? -11.136 3.122 15.514 1.00 93.06 84 VAL A C 1
ATOM 688 O O . VAL A 1 84 ? -11.713 4.047 16.079 1.00 93.06 84 VAL A O 1
ATOM 691 N N . LEU A 1 85 ? -11.573 2.584 14.371 1.00 93.00 85 LEU A N 1
ATOM 692 C CA . LEU A 1 85 ? -12.811 3.001 13.714 1.00 93.00 85 LEU A CA 1
ATOM 693 C C . LEU A 1 85 ? -14.038 2.709 14.589 1.00 93.00 85 LEU A C 1
ATOM 695 O O . LEU A 1 85 ? -14.819 3.627 14.805 1.00 93.00 85 LEU A O 1
ATOM 699 N N . ASP A 1 86 ? -14.141 1.508 15.162 1.00 95.50 86 ASP A N 1
ATOM 700 C CA . ASP A 1 86 ? -15.238 1.115 16.060 1.00 95.50 86 ASP A CA 1
ATOM 701 C C . ASP A 1 86 ? -15.340 2.101 17.245 1.00 95.50 86 ASP A C 1
ATOM 703 O O . ASP A 1 86 ? -16.382 2.716 17.480 1.00 95.50 86 ASP A O 1
ATOM 707 N N . ILE A 1 87 ? -14.201 2.394 17.897 1.00 92.88 87 ILE A N 1
ATOM 708 C CA . ILE A 1 87 ? -14.117 3.380 18.992 1.00 92.88 87 ILE A CA 1
ATOM 709 C C . ILE A 1 87 ? -14.569 4.778 18.535 1.00 92.88 87 ILE A C 1
ATOM 711 O O . ILE A 1 87 ? -15.206 5.508 19.299 1.00 92.88 87 ILE A O 1
ATOM 715 N N . MET A 1 88 ? -14.202 5.190 17.317 1.00 91.44 88 MET A N 1
ATOM 716 C CA . MET A 1 88 ? -14.566 6.499 16.763 1.00 91.44 88 MET A CA 1
ATOM 717 C C . MET A 1 88 ? -16.048 6.591 16.388 1.00 91.44 88 MET A C 1
ATOM 719 O O . MET A 1 88 ? -16.635 7.667 16.522 1.00 91.44 88 MET A O 1
ATOM 723 N N . GLU A 1 89 ? -16.640 5.495 15.921 1.00 94.12 89 GLU A N 1
ATOM 724 C CA . GLU A 1 89 ? -18.056 5.398 15.551 1.00 94.12 89 GLU A CA 1
ATOM 725 C C . GLU A 1 89 ? -18.966 5.184 16.775 1.00 94.12 89 GLU A C 1
ATOM 727 O O . GLU A 1 89 ? -20.177 5.398 16.691 1.00 94.12 89 GLU A O 1
ATOM 732 N N . GLY A 1 90 ? -18.376 4.905 17.942 1.00 81.25 90 GLY A N 1
ATOM 733 C CA . GLY A 1 90 ? -19.087 4.728 19.207 1.00 81.25 90 GLY A CA 1
ATOM 734 C C . GLY A 1 90 ? -19.655 3.322 19.387 1.00 81.25 90 GLY A C 1
ATOM 735 O O . GLY A 1 90 ? -20.622 3.160 20.136 1.00 81.25 90 GLY A O 1
ATOM 736 N N . GLU A 1 91 ? -19.069 2.346 18.696 1.00 57.16 91 GLU A N 1
ATOM 737 C CA . GLU A 1 91 ? -19.302 0.910 18.875 1.00 57.16 91 GLU A CA 1
ATOM 738 C C . GLU A 1 91 ? -18.357 0.333 19.945 1.00 57.16 91 GLU A C 1
ATOM 740 O O . GLU A 1 91 ? -18.841 -0.495 20.756 1.00 57.16 91 GLU A O 1
#

Foldseek 3Di:
DDDDDDDDPPVVCVPDDDPDDDDDADDDDDDDDPPDDPVVVVVVLVVQQVLLVDPVSQVVCCVPPVDNHDDDDDPVSCVVVVVVVCVVVVD

Organism: NCBI:txid2527873

=== Feature glossary ===
Feature key, reading from the visual/contextual features back to the raw sequence:

Rendered structure images. Structure images are PyMOL renders from six orthogonal camera directions. Cartoon representation draws helices as coils and strands as arrows; sticks shows the backbone as bonds; surface shows the solvent-excluded envelope. Rainbow coloring maps sequence position to hue (blue→red, N→C); chain coloring assigns a distinct color per polypeptide.

Contact-map, Ramachandran, and PAE plots. Three diagnostic plots accompany the record. The Cα contact map visualizes the tertiary structure as a 2D adjacency matrix (8 Å cutoff, sequence-local contacts suppressed). The Ramachandran plot shows the distribution of backbone (φ, ψ) torsions, with points in the α and β basins reflecting secondary structure content. The PAE plot shows AlphaFold's inter-residue confidence as a color matrix.

InterPro / GO / CATH / organism. The annotation block draws on four external resources. InterPro: which protein families and domains the sequence belongs to. GO: standardized terms for what the protein does, what process it participates in, and where in the cell it acts. CATH: which structural fold it has in the CATH hierarchy. Organism: the species of origin.

Nearest PDB structures. Structural nearest neighbors (via Foldseek easy-search vs the PDB). Reported per hit: target PDB id, E-value, and alignment TM-score. A TM-score above ~0.5 is the conventional threshold for 'same fold'.

Predicted aligned error. Predicted aligned error is AlphaFold's pairwise confidence. Unlike pLDDT (per-residue), PAE is per-residue-pair and captures whether two parts of the structure are correctly placed relative to each other. Units are ångströms of expected positional error.

Solvent-accessible surface area. SASA measures how much of the protein is reachable by solvent. It is computed by rolling a water-sized probe over the atomic surface and summing the exposed area (Å²). Per-residue SASA distinguishes core (buried, low SASA) from surface (exposed, high SASA) residues; total SASA is a whole-molecule size measure.

B-factor. Crystallographic B-factors measure how much each atom's electron density is smeared out, in Å². They rise in mobile loops and surface residues and fall in the buried interior. In AlphaFold models this column is repurposed to hold pLDDT instead.

pLDDT. For AlphaFold models, the B-factor field carries pLDDT — the model's own estimate of local accuracy on a 0–100 scale. Regions with pLDDT<50 should be treated as essentially unmodeled; they often correspond to intrinsically disordered segments.

Backbone torsions (φ/ψ). φ (phi) and ψ (psi) are the two rotatable backbone dihedrals per residue: φ is the C(i-1)–N–Cα–C torsion, ψ is the N–Cα–C–N(i+1) torsion, both in degrees on (−180°, 180°]. α-helical residues cluster near (−60°, −45°); β-strand residues near (−120°, +130°). A Ramachandran plot is simply a scatter of (φ, ψ) for eve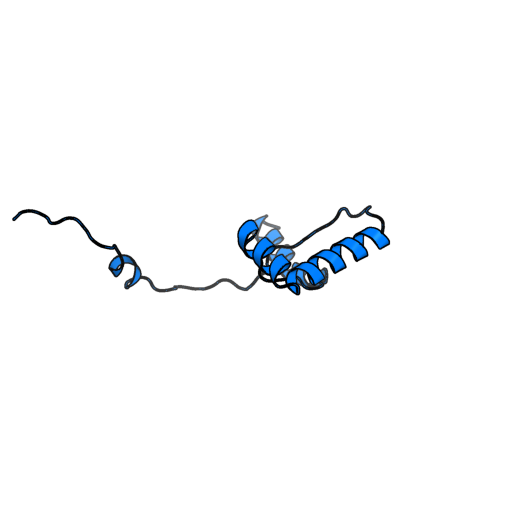ry residue.

Radius of gyration, Cα contacts, bounding box. Radius of gyration (Rg) is the root-mean-square distance of Cα atoms from their centroid — a single number for overall size and compactness. A globular domain of N residues has Rg ≈ 2.2·N^0.38 Å; an extended or disordered chain has a much larger Rg. The Cα contact count is the number of residue pairs whose Cα atoms are within 8 Å and are more than four positions apart in sequence — a standard proxy for tertiary packing density. The bounding box is the smallest axis-aligned box enclosing all Cα atoms.

Secondary structure (3-state, P-SEA). Three-state secondary structure (P-SEA) collapses the eight DSSP classes into helix (a), strand (b), and coil (c). P-SEA assigns these from Cα geometry alone — distances and angles — without requiring backbone oxygens, so it works on any Cα trace.

Secondary structure (8-state, DSSP). Secondary structure is the local, repeating backbone conformation. DSSP classifies it into eight states by reading the hydrogen-bond network: three helix types (H, G, I), two β types (E, B), two non-regular types (T, S), and unstructured coil (-).

Foldseek 3Di. The Foldseek 3Di string encodes local tertiary geometry as a 20-letter alphabet — one character per residue — derived from the relative positions of nearby Cα atoms. Unlike the amino-acid sequence, 3Di is a direct function of the 3D structure, so two proteins with the same fold have similar 3Di strings even at low sequence identity.

mmCIF coordinates. Structure coordinates are given as an mmCIF _atom_site loop: one row per atom with element, residue name, chain id, sequence number, and x/y/z position in Å. Only the four main-chain atoms per residue are included here; side chains are omitted to keep the record compact.

Sequence. This is the polypeptide sequence — one letter per residue, N-terminus first. Length ranges from a few dozen residues for small domains to over a thousand for large multi-domain proteins.